Protein AF-A0A421C7S2-F1 (afdb_monomer)

Secondary structure (DSSP, 8-state):
-HHHHHHHHHHHHHTS-HHHHHHHHHHHHHHHHHHHHHHHHHHHHHHHHHHHHHHHHHHHHSSS---HHHHHHHHHHHHHHHHHHTT-SS-HHHHHHTT-

Mean predicted aligned error: 6.14 Å

Sequence (100 aa):
MVLFVLLFSFASLAVTGYDKFLHYSVSYTAFGLSSFILGDTGGFLFSAFLGVGKEVWDLFSRKGSAEIEDLIADFAGIASAYSFVHSLPFRPIVVFMLVF

pLDDT: mean 83.06, std 11.27, range [59.09, 96.12]

Solvent-accessible surface area (backbone atoms only — not comparable to full-atom values): 5162 Å² total; per-residue (Å²): 101,71,67,56,51,45,52,50,52,49,43,27,38,73,74,69,31,64,67,33,26,47,34,18,47,51,19,19,39,42,20,41,49,36,22,74,79,53,37,65,69,43,4,49,54,52,25,50,47,53,44,54,46,49,39,51,46,18,62,73,67,66,81,50,77,60,50,74,64,44,51,51,24,20,52,49,14,33,54,48,24,56,62,44,52,77,74,46,97,72,58,64,68,61,52,50,68,67,75,109

Foldseek 3Di:
DLVVLLVLLCCQPPPVHDLLSVLLLQLLLQLLVQCVVPNNVRSCVRLLCVQVVVLVCCVVVVPHHNDVSSSVSNVNSNVSNVVVQVVDPDTNPVSNVSND

Radius of gyration: 13.14 Å; Cα contacts (8 Å, |Δi|>4): 136; chains: 1; bounding box: 31×27×32 Å

Nearest PDB structures (foldseek):
  8q54-assembly1_C  TM=5.120E-01  e=4.034E+00  Methanothermobacter marburgensis
  5f5k-assembly1_A  TM=6.515E-01  e=7.195E+00  Escherichia coli

Structure (mmCIF, N/CA/C/O backbone):
data_AF-A0A421C7S2-F1
#
_entry.id   AF-A0A421C7S2-F1
#
loop_
_atom_site.group_PDB
_atom_site.id
_atom_site.type_symbol
_atom_site.label_atom_id
_atom_site.label_alt_id
_atom_site.label_comp_id
_atom_site.label_asym_id
_atom_site.label_entity_id
_atom_site.label_seq_id
_atom_site.pdbx_PDB_ins_code
_atom_site.Cartn_x
_atom_site.Cartn_y
_atom_site.Cartn_z
_atom_site.occupancy
_atom_site.B_iso_or_equiv
_atom_site.auth_seq_id
_atom_site.auth_comp_id
_atom_site.auth_asym_id
_atom_site.auth_atom_id
_atom_site.pdbx_PDB_model_num
ATOM 1 N N . MET A 1 1 ? -14.837 -12.086 3.118 1.00 68.62 1 MET A N 1
ATOM 2 C CA . MET A 1 1 ? -13.833 -11.020 3.332 1.00 68.62 1 MET A CA 1
ATOM 3 C C . MET A 1 1 ? -12.421 -11.585 3.335 1.00 68.62 1 MET A C 1
ATOM 5 O O . MET A 1 1 ? -11.712 -11.326 2.382 1.00 68.62 1 MET A O 1
ATOM 9 N N . VAL A 1 2 ? -12.052 -12.454 4.283 1.00 68.62 2 VAL A N 1
ATOM 10 C CA . VAL A 1 2 ? -10.739 -13.144 4.281 1.00 68.62 2 VAL A CA 1
ATOM 11 C C . VAL A 1 2 ? -10.459 -13.891 2.969 1.00 68.62 2 VAL A C 1
ATOM 13 O O . VAL A 1 2 ? -9.407 -13.708 2.373 1.00 68.62 2 VAL A O 1
ATOM 16 N N . LEU A 1 3 ? -11.434 -14.654 2.457 1.00 72.88 3 LEU A N 1
ATOM 17 C CA . LEU A 1 3 ? -11.307 -15.352 1.169 1.00 72.88 3 LEU A CA 1
ATOM 18 C C . LEU A 1 3 ? -11.007 -14.398 -0.003 1.00 72.88 3 LEU A C 1
ATOM 20 O O . LEU A 1 3 ? -10.262 -14.755 -0.902 1.00 72.88 3 LEU A O 1
ATOM 24 N N . PHE A 1 4 ? -11.566 -13.185 0.021 1.00 73.75 4 PHE A N 1
ATOM 25 C CA . PHE A 1 4 ? -11.340 -12.184 -1.022 1.00 73.75 4 PHE A CA 1
ATOM 26 C C . PHE A 1 4 ? -9.906 -11.646 -0.972 1.00 73.75 4 PHE A C 1
ATOM 28 O O . PHE A 1 4 ? -9.246 -11.604 -2.004 1.00 73.75 4 PHE A O 1
ATOM 35 N N . VAL A 1 5 ? -9.409 -11.326 0.231 1.00 73.81 5 VAL A N 1
ATOM 36 C CA . VAL A 1 5 ? -8.016 -10.900 0.451 1.00 73.81 5 VAL A CA 1
ATOM 37 C C . VAL A 1 5 ? -7.049 -11.975 -0.043 1.00 73.81 5 VAL A C 1
ATOM 39 O O . VAL A 1 5 ? -6.143 -11.666 -0.806 1.00 73.81 5 VAL A O 1
ATOM 42 N N . LEU A 1 6 ? -7.282 -13.240 0.325 1.00 74.31 6 LEU A N 1
ATOM 43 C CA . LEU A 1 6 ? -6.426 -14.358 -0.079 1.00 74.31 6 LEU A CA 1
ATOM 44 C C . LEU A 1 6 ? -6.454 -14.594 -1.595 1.00 74.31 6 LEU A C 1
ATOM 46 O O . LEU A 1 6 ? -5.399 -14.772 -2.194 1.00 74.31 6 LEU A O 1
A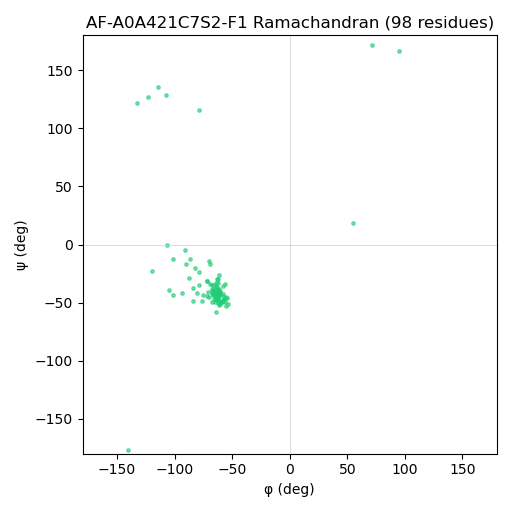TOM 50 N N . LEU A 1 7 ? -7.630 -14.565 -2.231 1.00 76.31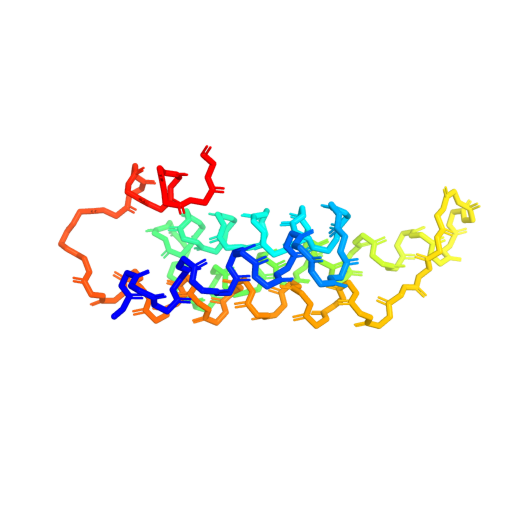 7 LEU A N 1
ATOM 51 C CA . LEU A 1 7 ? -7.747 -14.737 -3.684 1.00 76.31 7 LEU A CA 1
ATOM 52 C C . LEU A 1 7 ? -7.016 -13.634 -4.453 1.00 76.31 7 LEU A C 1
ATOM 54 O O . LEU A 1 7 ? -6.324 -13.940 -5.421 1.00 76.31 7 LEU A O 1
ATOM 58 N N . PHE A 1 8 ? -7.128 -12.379 -4.011 1.00 70.81 8 PHE A N 1
ATOM 59 C CA . PHE A 1 8 ? -6.386 -11.273 -4.614 1.00 70.81 8 PHE A CA 1
ATOM 60 C C . PHE A 1 8 ? -4.879 -11.406 -4.385 1.00 70.81 8 PHE A C 1
ATOM 62 O O . PHE A 1 8 ? -4.125 -11.262 -5.338 1.00 70.81 8 PHE A O 1
ATOM 69 N N . SER A 1 9 ? -4.435 -11.775 -3.179 1.00 68.81 9 SER A N 1
ATOM 70 C CA . SER A 1 9 ? -3.017 -12.051 -2.903 1.00 68.81 9 SER A CA 1
ATOM 71 C C . SER A 1 9 ? -2.453 -13.139 -3.824 1.00 68.81 9 SER A C 1
ATOM 73 O O . SER A 1 9 ? -1.396 -12.956 -4.428 1.00 68.81 9 SER A O 1
ATOM 75 N N . PHE A 1 10 ? -3.172 -14.256 -3.987 1.00 70.75 10 PHE A N 1
ATOM 76 C CA . PHE A 1 10 ? -2.767 -15.336 -4.890 1.00 70.75 10 PHE A CA 1
ATOM 77 C C . PHE A 1 10 ? -2.778 -14.907 -6.356 1.00 70.75 10 PHE A C 1
ATOM 79 O O . PHE A 1 10 ? -1.857 -15.264 -7.084 1.00 70.75 10 PHE A O 1
ATOM 86 N N . ALA A 1 11 ? -3.780 -14.143 -6.795 1.00 68.38 11 ALA A N 1
ATOM 87 C CA . ALA A 1 11 ? -3.832 -13.625 -8.158 1.00 68.38 11 ALA A CA 1
ATOM 88 C C . ALA A 1 11 ? -2.647 -12.691 -8.442 1.00 68.38 11 ALA A C 1
ATOM 90 O O . ALA A 1 11 ? -1.949 -12.887 -9.437 1.00 68.38 11 ALA A O 1
ATOM 91 N N . SER A 1 12 ? -2.359 -11.751 -7.538 1.00 65.31 12 SER A N 1
ATOM 92 C CA . SER A 1 12 ? -1.230 -10.830 -7.680 1.00 65.31 12 SER A CA 1
ATOM 93 C C . SER A 1 12 ? 0.110 -11.572 -7.727 1.00 65.31 12 SER A C 1
ATOM 95 O O . SER A 1 12 ? 0.984 -11.219 -8.512 1.00 65.31 12 SER A O 1
ATOM 97 N N . LEU A 1 13 ? 0.277 -12.639 -6.937 1.00 70.62 13 LEU A N 1
ATOM 98 C CA . LEU A 1 13 ? 1.517 -13.421 -6.919 1.00 70.62 13 LEU A CA 1
ATOM 99 C C . LEU A 1 13 ? 1.660 -14.344 -8.137 1.00 70.62 13 LEU A C 1
ATOM 101 O O . LEU A 1 13 ? 2.717 -14.386 -8.762 1.00 70.62 13 LEU A O 1
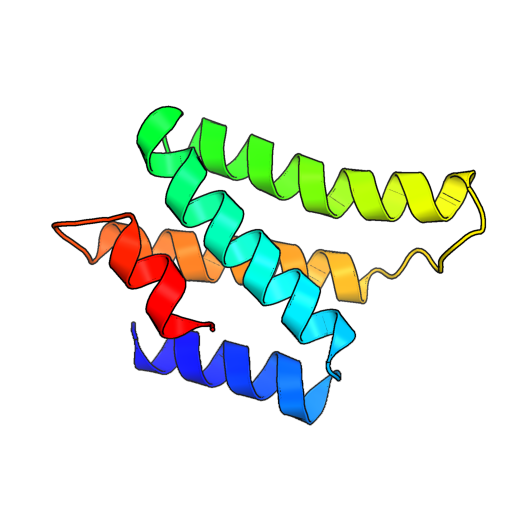ATOM 105 N N . ALA A 1 14 ? 0.615 -15.107 -8.458 1.00 66.19 14 ALA A N 1
ATOM 106 C CA . ALA A 1 14 ? 0.685 -16.195 -9.430 1.00 66.19 14 ALA A CA 1
ATOM 107 C C . ALA A 1 14 ? 0.436 -15.752 -10.878 1.00 66.19 14 ALA A C 1
ATOM 109 O O . ALA A 1 14 ? 0.938 -16.400 -11.793 1.00 66.19 14 ALA A O 1
ATOM 110 N N . VAL A 1 15 ? -0.348 -14.691 -11.100 1.00 62.16 15 VAL A N 1
ATOM 111 C CA . VAL A 1 15 ? -0.785 -14.279 -12.448 1.00 62.16 15 VAL A CA 1
ATOM 112 C C . VAL A 1 15 ? 0.038 -13.108 -12.968 1.00 62.16 15 VAL A C 1
ATOM 114 O O . VAL A 1 15 ? 0.455 -13.121 -14.122 1.00 62.16 15 VAL A O 1
ATOM 117 N N . THR A 1 16 ? 0.290 -12.111 -12.121 1.00 65.38 16 THR A N 1
ATOM 118 C CA . THR A 1 16 ? 0.986 -10.871 -12.507 1.00 65.38 16 THR A CA 1
ATOM 119 C C . THR A 1 16 ? 2.454 -10.834 -12.083 1.00 65.38 16 THR A C 1
ATOM 121 O O . THR A 1 16 ? 3.214 -9.996 -12.558 1.00 65.38 16 THR A O 1
ATOM 124 N N . GLY A 1 17 ? 2.874 -11.766 -11.225 1.00 78.38 17 GLY A N 1
ATOM 125 C CA . GLY A 1 17 ? 4.250 -11.894 -10.756 1.00 78.38 17 GLY A CA 1
ATOM 126 C C . GLY A 1 17 ? 4.530 -11.190 -9.425 1.00 78.38 17 GLY A C 1
ATOM 127 O O . GLY A 1 17 ? 3.750 -10.384 -8.923 1.00 78.38 17 GLY A O 1
ATOM 128 N N . TYR A 1 18 ? 5.686 -11.520 -8.843 1.00 82.75 18 TYR A N 1
ATOM 129 C CA . TYR A 1 18 ? 6.080 -11.126 -7.484 1.00 82.75 18 TYR A CA 1
ATOM 130 C C . TYR A 1 18 ? 6.072 -9.610 -7.237 1.00 82.75 18 TYR A C 1
ATOM 132 O O . TYR A 1 18 ? 5.724 -9.164 -6.150 1.00 82.75 18 TYR A O 1
ATOM 140 N N . ASP A 1 19 ? 6.414 -8.826 -8.253 1.00 85.62 19 ASP A N 1
ATOM 141 C CA . ASP A 1 19 ? 6.450 -7.367 -8.182 1.00 85.62 19 ASP A CA 1
ATOM 142 C C . ASP A 1 19 ? 5.060 -6.766 -7.893 1.00 85.62 19 ASP A C 1
ATOM 144 O O . ASP A 1 19 ? 4.872 -6.014 -6.940 1.00 85.62 19 ASP A O 1
ATOM 148 N N . LYS A 1 20 ? 4.031 -7.228 -8.611 1.00 88.38 20 LYS A N 1
ATOM 149 C CA . LYS A 1 20 ? 2.648 -6.738 -8.468 1.00 88.38 20 LYS A CA 1
ATOM 150 C C . LYS A 1 20 ? 2.025 -7.216 -7.158 1.00 88.38 20 LYS A C 1
ATOM 152 O O . LYS A 1 20 ? 1.245 -6.506 -6.523 1.00 88.38 20 LYS A O 1
ATOM 157 N N . PHE A 1 21 ? 2.421 -8.398 -6.690 1.00 87.06 21 PHE A N 1
ATOM 158 C CA . PHE A 1 21 ? 2.126 -8.839 -5.330 1.00 87.06 21 PHE A CA 1
ATOM 159 C C . PHE A 1 21 ? 2.754 -7.933 -4.263 1.00 87.06 21 PHE A C 1
ATOM 161 O O . PHE A 1 21 ? 2.108 -7.646 -3.251 1.00 87.06 21 PHE A O 1
ATOM 168 N N . LEU A 1 22 ? 3.976 -7.447 -4.482 1.00 88.31 22 LEU A N 1
ATOM 169 C CA . LEU A 1 22 ? 4.634 -6.518 -3.568 1.00 88.31 22 LEU A CA 1
ATOM 170 C C . LEU A 1 22 ? 3.868 -5.189 -3.485 1.00 88.31 22 LEU A C 1
ATOM 172 O O . LEU A 1 22 ? 3.555 -4.744 -2.385 1.00 88.31 22 LEU A O 1
ATOM 176 N N . HIS A 1 23 ? 3.485 -4.617 -4.628 1.00 92.06 23 HIS A N 1
ATOM 177 C CA . HIS A 1 23 ? 2.644 -3.415 -4.700 1.00 92.06 23 HIS A CA 1
ATOM 178 C C . HIS A 1 23 ? 1.327 -3.592 -3.933 1.00 92.06 23 HIS A C 1
ATOM 180 O O . HIS A 1 23 ? 1.027 -2.853 -2.990 1.00 92.06 23 HIS A O 1
ATOM 186 N N . TYR A 1 24 ? 0.594 -4.668 -4.229 1.00 90.94 24 TYR A N 1
ATOM 187 C CA . TYR 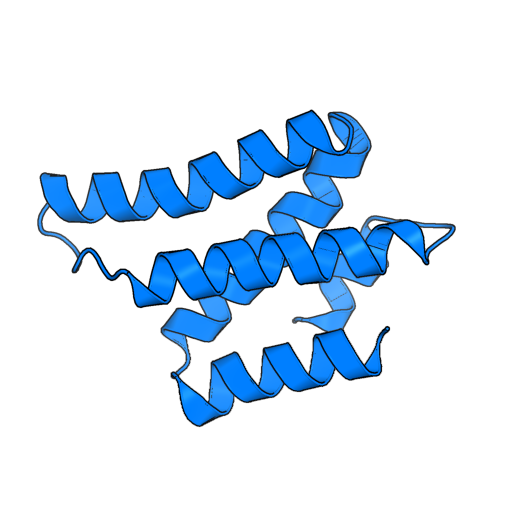A 1 24 ? -0.641 -5.003 -3.521 1.00 90.94 24 TYR A CA 1
ATOM 188 C C . TYR A 1 24 ? -0.436 -5.132 -2.002 1.00 90.94 24 TYR A C 1
ATOM 190 O O . TYR A 1 24 ? -1.183 -4.540 -1.221 1.00 90.94 24 TYR A O 1
ATOM 198 N N . SER A 1 25 ? 0.570 -5.894 -1.566 1.00 88.94 25 SER A N 1
ATOM 199 C CA . SER A 1 25 ? 0.795 -6.213 -0.149 1.00 88.94 25 SER A CA 1
ATOM 200 C C . SER A 1 25 ? 1.276 -5.019 0.674 1.00 88.94 25 SER A C 1
ATOM 202 O O . SER A 1 25 ? 0.790 -4.801 1.793 1.00 88.94 25 SER A O 1
ATOM 204 N N . VAL A 1 26 ? 2.174 -4.206 0.113 1.00 90.88 26 VAL A N 1
ATOM 205 C CA . VAL A 1 26 ? 2.643 -2.958 0.725 1.00 90.88 26 VAL A CA 1
ATOM 206 C C . VAL A 1 26 ? 1.488 -1.975 0.846 1.00 90.88 26 VAL A C 1
ATOM 208 O O . VAL A 1 26 ? 1.257 -1.455 1.936 1.00 90.88 26 VAL A O 1
ATOM 211 N N . SER A 1 27 ? 0.713 -1.773 -0.218 1.00 93.7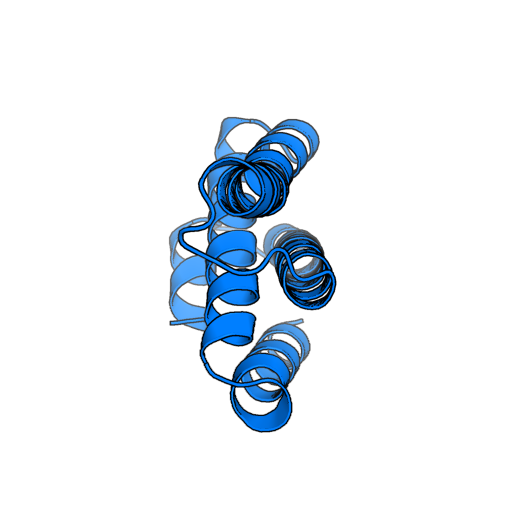5 27 SER A N 1
ATOM 212 C CA . SER A 1 27 ? -0.414 -0.837 -0.221 1.00 93.75 27 SER A CA 1
ATOM 213 C C . SER A 1 27 ? -1.552 -1.276 0.707 1.00 93.75 27 SER A C 1
ATOM 215 O O . SER A 1 27 ? -2.091 -0.451 1.452 1.00 93.75 27 SER A O 1
ATOM 217 N N . TYR A 1 28 ? -1.851 -2.579 0.757 1.00 91.31 28 TYR A N 1
ATOM 218 C CA . TYR A 1 28 ? -2.794 -3.176 1.711 1.00 91.31 28 TYR A CA 1
ATOM 219 C C . TYR A 1 28 ? -2.386 -2.894 3.162 1.00 91.31 28 TYR A C 1
ATOM 221 O O . TYR A 1 28 ? -3.179 -2.421 3.982 1.00 91.31 28 TYR A O 1
ATOM 229 N N . THR A 1 29 ? -1.117 -3.137 3.477 1.00 90.12 29 THR A N 1
ATOM 230 C CA . THR A 1 29 ? -0.585 -2.986 4.834 1.00 90.12 29 THR A CA 1
ATOM 231 C C . THR A 1 29 ? -0.467 -1.522 5.231 1.00 90.12 29 THR A C 1
ATOM 233 O O . THR A 1 29 ? -0.891 -1.137 6.322 1.00 90.12 29 THR A O 1
ATOM 236 N N . ALA A 1 30 ? 0.041 -0.684 4.326 1.00 92.19 30 ALA A N 1
ATOM 237 C CA . ALA A 1 30 ? 0.125 0.754 4.516 1.00 92.19 30 ALA A CA 1
ATOM 238 C C . ALA A 1 30 ? -1.254 1.333 4.831 1.00 92.19 30 ALA A C 1
ATOM 240 O O . ALA A 1 30 ? -1.373 2.088 5.795 1.00 92.19 30 ALA A O 1
ATOM 241 N N . PHE A 1 31 ? -2.300 0.932 4.097 1.00 92.75 31 PHE A N 1
ATOM 242 C CA . PHE A 1 31 ? -3.649 1.447 4.330 1.00 92.75 31 PHE A CA 1
ATOM 243 C C . PHE A 1 31 ? -4.182 0.966 5.677 1.00 92.75 31 PHE A C 1
ATOM 245 O O . PHE A 1 31 ? -4.655 1.766 6.485 1.00 92.75 31 PHE A O 1
ATOM 252 N N . GLY A 1 32 ? -4.083 -0.337 5.953 1.00 88.44 32 GLY A N 1
ATOM 253 C CA . GLY A 1 32 ? -4.633 -0.911 7.179 1.00 88.44 32 GLY A CA 1
ATOM 254 C C . GLY A 1 32 ? -3.992 -0.372 8.461 1.00 88.44 32 GLY A C 1
ATOM 255 O O . GLY A 1 32 ? -4.673 -0.255 9.477 1.00 88.44 32 GLY A O 1
ATOM 256 N N . LEU A 1 33 ? -2.718 0.024 8.416 1.00 88.19 33 LEU A N 1
ATOM 257 C CA . LEU A 1 33 ? -2.036 0.656 9.550 1.00 88.19 33 LEU A CA 1
ATOM 258 C C . LEU A 1 33 ? -2.298 2.158 9.633 1.00 88.19 33 LEU A C 1
ATOM 260 O O . LEU A 1 33 ? -2.619 2.673 10.702 1.00 88.19 33 LEU A O 1
ATOM 264 N N . SER A 1 34 ? -2.153 2.876 8.520 1.00 91.12 34 SER A N 1
ATOM 265 C CA . SER A 1 34 ? -2.276 4.336 8.517 1.00 91.12 34 SER A CA 1
ATOM 266 C C . SER A 1 34 ? -3.713 4.795 8.759 1.00 91.12 34 SER A C 1
ATOM 268 O O . SER A 1 34 ? -3.911 5.777 9.472 1.00 91.12 34 SER A O 1
ATOM 270 N N . SER A 1 35 ? -4.720 4.054 8.278 1.00 90.88 35 SER A N 1
ATOM 271 C CA . SER A 1 35 ? -6.139 4.337 8.550 1.00 90.88 35 SER A CA 1
ATOM 272 C C . SER A 1 35 ? -6.495 4.266 10.037 1.00 90.88 35 SER A C 1
ATOM 274 O O . SER A 1 35 ? -7.396 4.969 10.491 1.00 90.88 35 SER A O 1
ATOM 276 N N . PHE A 1 36 ? -5.755 3.487 10.833 1.00 85.25 36 PHE A N 1
ATOM 277 C CA . PHE A 1 36 ? -5.941 3.438 12.284 1.00 85.25 36 PHE A CA 1
ATOM 278 C C . PHE A 1 36 ? -5.540 4.746 12.978 1.00 85.25 36 PHE A C 1
ATOM 280 O O . PHE A 1 36 ? -6.157 5.132 13.967 1.00 85.25 36 PHE A O 1
ATOM 287 N N . ILE A 1 37 ? -4.509 5.423 12.467 1.00 88.31 37 ILE A N 1
ATOM 288 C CA . ILE A 1 37 ? -3.948 6.640 13.069 1.00 88.31 37 ILE A CA 1
ATOM 289 C C . ILE A 1 37 ? -4.586 7.892 12.457 1.00 88.31 37 ILE A C 1
ATOM 291 O O . ILE A 1 37 ? -4.892 8.845 13.167 1.00 88.31 37 ILE A O 1
ATOM 295 N N . LEU A 1 38 ? -4.780 7.891 11.138 1.00 91.94 38 LEU A N 1
ATOM 296 C CA . LEU A 1 38 ? -5.160 9.063 10.346 1.00 91.94 38 LEU A CA 1
ATOM 297 C C . LEU A 1 38 ? -6.629 9.033 9.882 1.00 91.94 38 LEU A C 1
ATOM 299 O O . LEU A 1 38 ? -7.073 9.955 9.198 1.00 91.94 38 LEU A O 1
ATOM 303 N N . GLY A 1 39 ? -7.378 7.980 10.226 1.00 90.31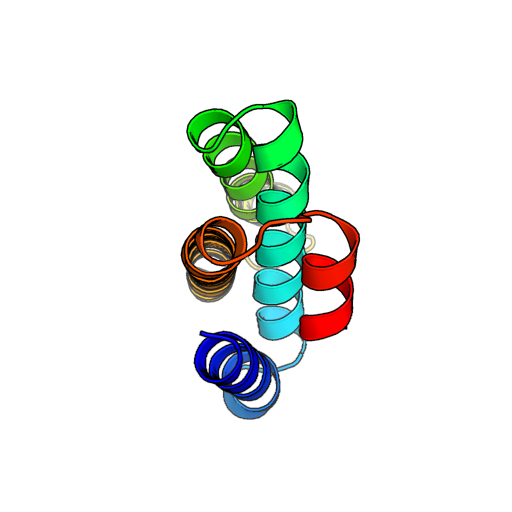 39 GLY A N 1
ATOM 304 C CA . GLY A 1 39 ? -8.706 7.704 9.672 1.00 90.31 39 GLY A CA 1
ATOM 305 C C . GLY A 1 39 ? -8.648 7.237 8.214 1.00 90.31 39 GLY A C 1
ATOM 306 O O . GLY A 1 39 ? -7.599 7.288 7.574 1.00 90.31 39 GLY A O 1
ATOM 307 N N . ASP A 1 40 ? -9.780 6.798 7.662 1.00 91.56 40 ASP A N 1
ATOM 308 C CA . ASP A 1 40 ? -9.832 6.204 6.315 1.00 91.56 40 ASP A CA 1
ATOM 309 C C . ASP A 1 40 ? -9.304 7.141 5.228 1.00 91.56 40 ASP A C 1
ATOM 311 O O . ASP A 1 40 ? -8.506 6.731 4.389 1.00 91.56 40 ASP A O 1
ATOM 315 N N . THR A 1 41 ? -9.696 8.417 5.272 1.00 93.94 41 THR A N 1
ATOM 316 C CA . THR A 1 41 ? -9.226 9.426 4.316 1.00 93.94 41 THR A CA 1
ATOM 317 C C . THR A 1 41 ? -7.716 9.615 4.409 1.00 93.94 41 THR A C 1
ATOM 319 O O . THR A 1 41 ? -7.034 9.659 3.388 1.00 93.94 41 THR A O 1
ATOM 322 N N . GLY A 1 42 ? -7.175 9.704 5.627 1.00 93.44 42 GLY A N 1
ATOM 323 C CA . GLY A 1 42 ? -5.740 9.861 5.833 1.00 93.44 42 GLY A CA 1
ATOM 324 C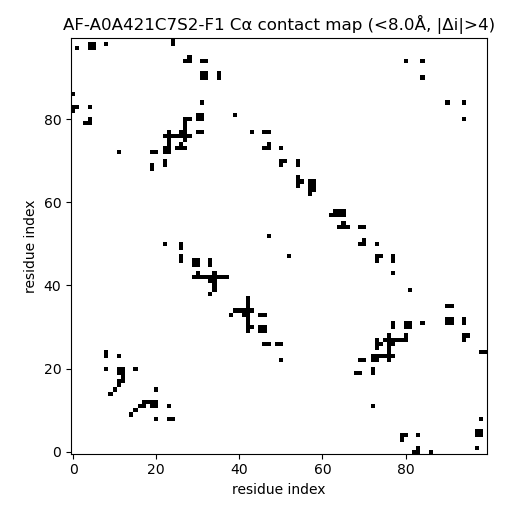 C . GLY A 1 42 ? -4.958 8.617 5.421 1.00 93.44 42 GLY A C 1
ATOM 325 O O . GLY A 1 42 ? -3.908 8.740 4.796 1.00 93.44 42 GLY A O 1
ATOM 326 N N . GLY A 1 43 ? -5.498 7.427 5.694 1.00 93.62 43 GLY A N 1
ATOM 327 C CA . GLY A 1 43 ? -4.894 6.171 5.268 1.00 93.62 43 GLY A CA 1
ATOM 328 C C . GLY A 1 43 ? -4.912 5.986 3.754 1.00 93.62 43 GLY A C 1
ATOM 329 O O . GLY A 1 43 ? -3.911 5.580 3.171 1.00 93.62 43 GLY A O 1
ATOM 330 N N . PHE A 1 44 ? -6.008 6.372 3.094 1.00 95.00 44 PHE A N 1
ATOM 331 C CA . PHE A 1 44 ? -6.099 6.377 1.635 1.00 95.00 44 PHE A CA 1
ATOM 332 C C . PHE A 1 44 ? -5.050 7.306 1.028 1.00 95.00 44 PHE A C 1
ATOM 334 O O . PHE A 1 44 ? -4.287 6.880 0.166 1.00 95.00 44 PHE A O 1
ATOM 341 N N . LEU A 1 45 ? -4.981 8.557 1.497 1.00 96.12 45 LEU A N 1
ATOM 342 C CA . LEU A 1 45 ? -4.024 9.537 0.984 1.00 96.12 45 LEU A CA 1
ATOM 343 C C . LEU A 1 45 ? -2.579 9.089 1.211 1.00 96.12 45 LEU A C 1
ATOM 345 O O . LEU A 1 45 ? -1.763 9.218 0.304 1.00 96.12 45 LEU A O 1
ATOM 349 N N . PHE A 1 46 ? -2.271 8.538 2.386 1.00 95.50 46 PHE A N 1
ATOM 350 C CA . PHE A 1 46 ? -0.940 8.026 2.701 1.00 95.50 46 PHE A CA 1
ATOM 351 C C . PHE A 1 46 ? -0.536 6.882 1.763 1.00 95.50 46 PHE A C 1
ATOM 353 O O . PHE A 1 46 ? 0.514 6.949 1.129 1.00 95.50 46 PHE A O 1
ATOM 360 N N . SER A 1 47 ? -1.378 5.859 1.625 1.00 95.25 47 SER A N 1
ATOM 361 C CA . SER A 1 47 ? -1.081 4.705 0.771 1.00 95.25 47 SER A CA 1
ATOM 362 C C . SER A 1 47 ? -1.053 5.051 -0.712 1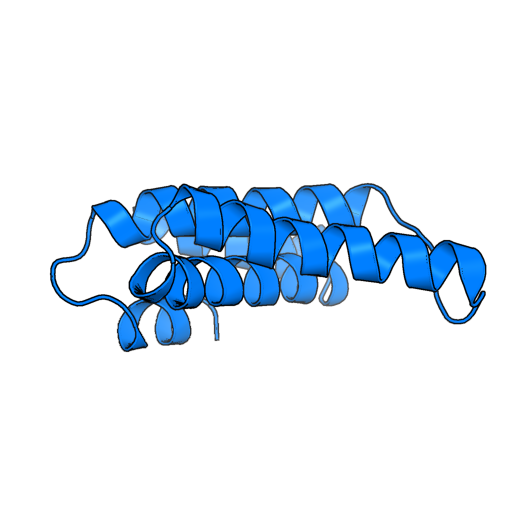.00 95.25 47 SER A C 1
ATOM 364 O O . SER A 1 47 ? -0.146 4.620 -1.418 1.00 95.25 47 SER A O 1
ATOM 366 N N . ALA A 1 48 ? -1.994 5.870 -1.186 1.00 94.19 48 ALA A N 1
ATOM 367 C CA . ALA A 1 48 ? -2.003 6.330 -2.571 1.00 94.19 48 ALA A CA 1
ATOM 368 C C . ALA A 1 48 ? -0.762 7.178 -2.885 1.00 94.19 48 ALA A C 1
ATOM 370 O O . ALA A 1 48 ? -0.201 7.060 -3.971 1.00 94.19 48 ALA A O 1
ATOM 371 N N . PHE A 1 49 ? -0.299 7.995 -1.933 1.00 95.50 49 PHE A N 1
ATOM 372 C CA . PHE A 1 49 ? 0.939 8.754 -2.084 1.00 95.50 49 PHE A CA 1
ATOM 373 C C . PHE A 1 49 ? 2.169 7.847 -2.189 1.00 95.50 49 PHE A C 1
ATOM 375 O O . PHE A 1 49 ? 3.063 8.158 -2.968 1.00 95.50 49 PHE A O 1
ATOM 382 N N . LEU A 1 50 ? 2.222 6.727 -1.461 1.00 93.81 50 LEU A N 1
ATOM 383 C CA . LEU A 1 50 ? 3.318 5.761 -1.595 1.00 93.81 50 LEU A CA 1
ATOM 384 C C . LEU A 1 50 ? 3.344 5.108 -2.982 1.00 93.81 50 LEU A C 1
ATOM 386 O O . LEU A 1 50 ? 4.394 5.124 -3.622 1.00 93.81 50 LEU A O 1
ATOM 390 N N . GLY A 1 51 ? 2.203 4.598 -3.457 1.00 92.25 51 GLY A N 1
ATOM 391 C CA . GLY A 1 51 ? 2.105 3.956 -4.774 1.00 92.25 51 GLY A CA 1
ATOM 392 C C . GLY A 1 51 ? 2.392 4.930 -5.917 1.00 92.25 51 GLY A C 1
ATOM 393 O O . GLY A 1 51 ? 3.369 4.785 -6.650 1.00 92.25 51 GLY A O 1
ATOM 394 N N . VAL A 1 52 ? 1.620 6.021 -6.002 1.00 93.38 52 VAL A N 1
ATOM 395 C CA . VAL A 1 52 ? 1.816 7.061 -7.030 1.00 93.38 52 VAL A CA 1
ATOM 396 C C . VAL A 1 52 ? 3.202 7.695 -6.922 1.00 93.38 52 VAL A C 1
ATOM 398 O O . VAL A 1 52 ? 3.839 7.965 -7.936 1.00 93.38 52 VAL A O 1
ATOM 401 N N . GLY A 1 53 ? 3.690 7.934 -5.704 1.00 92.56 53 GLY A N 1
ATOM 402 C CA . GLY A 1 53 ? 5.008 8.511 -5.465 1.00 92.56 53 GLY A CA 1
ATOM 403 C C . GLY A 1 53 ? 6.144 7.629 -5.977 1.00 92.56 53 GLY A C 1
ATOM 404 O O . GLY A 1 53 ? 7.075 8.162 -6.581 1.00 92.56 53 GLY A O 1
ATOM 405 N N . LYS A 1 54 ? 6.058 6.303 -5.793 1.00 90.62 54 LYS A N 1
ATOM 406 C CA . LYS A 1 54 ? 7.022 5.340 -6.353 1.00 90.62 54 LYS A CA 1
ATOM 407 C C . LYS A 1 54 ? 7.017 5.402 -7.879 1.00 90.62 54 LYS A C 1
ATOM 409 O O . LYS A 1 54 ? 8.077 5.582 -8.466 1.00 90.62 54 LYS A O 1
ATOM 414 N N . GLU A 1 55 ? 5.850 5.358 -8.517 1.00 92.00 55 GLU A N 1
ATOM 415 C CA . GLU A 1 55 ? 5.751 5.407 -9.987 1.00 92.00 55 GLU A CA 1
ATOM 416 C C . GLU A 1 55 ? 6.273 6.723 -10.574 1.00 92.00 55 GLU A C 1
ATOM 418 O O . GLU A 1 55 ? 7.007 6.748 -11.564 1.00 92.00 55 GLU A O 1
ATOM 423 N N . VAL A 1 56 ? 5.946 7.845 -9.927 1.00 92.31 56 VAL A N 1
ATOM 424 C CA . VAL A 1 56 ? 6.490 9.159 -10.284 1.00 92.31 56 VAL A CA 1
ATOM 425 C C . VAL A 1 56 ? 8.011 9.163 -10.127 1.00 92.31 56 VAL A C 1
ATOM 427 O O . VAL A 1 56 ? 8.724 9.652 -11.005 1.00 92.31 56 VAL A O 1
ATOM 430 N N . TRP A 1 57 ? 8.533 8.605 -9.035 1.00 91.94 57 TRP A N 1
ATOM 431 C CA . TRP A 1 57 ? 9.971 8.494 -8.819 1.00 91.94 57 TRP A CA 1
ATOM 432 C C . TRP A 1 57 ? 10.657 7.642 -9.891 1.00 91.94 57 TRP A C 1
ATOM 434 O O . TRP A 1 57 ? 11.720 8.031 -10.379 1.00 91.94 57 TRP A O 1
ATOM 444 N N . ASP A 1 58 ? 10.066 6.525 -10.302 1.00 90.06 58 ASP A N 1
ATOM 445 C CA . ASP A 1 58 ? 10.610 5.665 -11.356 1.00 90.06 58 ASP A CA 1
ATOM 446 C C . ASP A 1 58 ? 10.644 6.391 -12.705 1.00 90.06 58 ASP A C 1
ATOM 448 O O . ASP A 1 58 ? 11.680 6.385 -13.382 1.00 90.06 58 ASP A O 1
ATOM 452 N N . LEU A 1 59 ? 9.581 7.136 -13.028 1.00 89.75 59 LEU A N 1
ATOM 453 C CA . LEU A 1 59 ? 9.500 7.967 -14.231 1.00 89.75 59 LEU A CA 1
ATOM 454 C C . LEU A 1 59 ? 10.629 9.010 -14.304 1.00 89.75 59 LEU A C 1
ATOM 456 O O . LEU A 1 59 ? 11.219 9.219 -15.367 1.00 89.75 59 LEU A O 1
ATOM 460 N N . PHE A 1 60 ? 10.951 9.667 -13.185 1.00 92.88 60 PHE A N 1
ATOM 461 C CA . PHE A 1 60 ? 11.984 10.710 -13.144 1.00 92.88 60 PHE A CA 1
ATOM 462 C C . PHE A 1 60 ? 13.403 10.161 -12.970 1.00 92.88 60 PHE A C 1
ATOM 464 O O . PHE A 1 60 ? 14.348 10.694 -13.555 1.00 92.88 60 PHE A O 1
ATOM 471 N N . SER A 1 61 ? 13.577 9.114 -12.166 1.00 90.56 61 SER A N 1
ATOM 472 C CA . SER A 1 61 ? 14.895 8.576 -11.817 1.00 90.56 61 SER A CA 1
ATOM 473 C C . SER A 1 61 ? 15.465 7.637 -12.879 1.00 90.56 61 SER A C 1
ATOM 475 O O . SER A 1 61 ? 16.680 7.422 -12.892 1.00 90.56 61 SER A O 1
ATOM 477 N N . ARG A 1 62 ? 14.615 7.078 -13.759 1.00 83.12 62 ARG A N 1
ATOM 478 C CA . ARG A 1 62 ? 14.960 6.034 -14.747 1.00 83.12 62 ARG A CA 1
ATOM 479 C C . ARG A 1 62 ? 15.600 4.783 -14.127 1.00 83.12 62 ARG A C 1
ATOM 481 O O . ARG A 1 62 ? 16.275 4.030 -14.826 1.00 83.12 62 ARG A O 1
ATOM 488 N N . LYS A 1 63 ? 15.440 4.580 -12.814 1.00 80.38 63 LYS A N 1
ATOM 489 C CA . LYS A 1 63 ? 15.924 3.389 -12.094 1.00 80.38 63 LYS A CA 1
ATOM 490 C C . LYS A 1 63 ? 14.921 2.232 -12.124 1.00 80.38 63 LYS A C 1
ATOM 492 O O . LYS A 1 63 ? 15.308 1.115 -11.798 1.00 80.38 63 LYS A O 1
ATOM 497 N N . GLY A 1 64 ? 13.686 2.509 -12.535 1.00 79.56 64 GLY A N 1
ATOM 498 C CA . GLY A 1 64 ? 12.603 1.554 -12.739 1.00 79.56 64 GLY A CA 1
ATOM 499 C C . GLY A 1 64 ? 11.788 1.902 -13.987 1.00 79.56 64 GLY A C 1
ATOM 500 O O . GLY A 1 64 ? 12.125 2.835 -14.723 1.00 79.56 64 GLY A O 1
ATOM 501 N N . SER A 1 65 ? 10.729 1.133 -14.219 1.00 83.38 65 SER A N 1
ATOM 502 C CA . SER A 1 65 ? 9.720 1.366 -15.253 1.00 83.38 65 SER A CA 1
ATOM 503 C C . SER A 1 65 ? 8.453 1.837 -14.553 1.00 83.38 65 SER A C 1
ATOM 505 O O . SER A 1 65 ? 8.030 1.199 -13.596 1.00 83.38 65 SER A O 1
ATOM 507 N N . ALA A 1 66 ? 7.889 2.961 -14.999 1.00 86.31 66 ALA A N 1
ATOM 508 C CA . ALA A 1 66 ? 6.605 3.408 -14.484 1.00 86.31 66 ALA A CA 1
ATOM 509 C C . ALA A 1 66 ? 5.495 2.588 -15.153 1.00 86.31 66 ALA A C 1
ATOM 511 O O . ALA A 1 66 ? 5.312 2.675 -16.374 1.00 86.31 66 ALA A O 1
ATOM 512 N N . GLU A 1 67 ? 4.768 1.795 -14.375 1.00 89.12 67 GLU A N 1
ATOM 513 C CA . GLU A 1 67 ? 3.821 0.802 -14.873 1.00 89.12 67 GLU A CA 1
ATOM 514 C C . GLU A 1 67 ? 2.423 1.044 -14.305 1.00 89.12 67 GLU A C 1
ATOM 516 O O . GLU A 1 67 ? 2.185 1.116 -13.105 1.00 89.12 67 GLU A O 1
ATOM 521 N N . ILE A 1 68 ? 1.437 1.144 -15.197 1.00 89.12 68 ILE A N 1
ATOM 522 C CA . ILE A 1 68 ? 0.033 1.332 -14.795 1.00 89.12 68 ILE A CA 1
ATOM 523 C C . ILE A 1 68 ? -0.467 0.133 -13.973 1.00 89.12 68 ILE A C 1
ATOM 525 O O . ILE A 1 68 ? -1.331 0.281 -13.111 1.00 89.12 68 ILE A O 1
ATOM 529 N N . GLU A 1 69 ? 0.080 -1.050 -14.229 1.00 90.56 69 GLU A N 1
ATOM 530 C CA . GLU A 1 69 ? -0.245 -2.286 -13.518 1.00 90.56 69 GLU A CA 1
ATOM 531 C C . GLU A 1 69 ? 0.137 -2.213 -12.034 1.00 90.56 69 GLU A C 1
ATOM 533 O O . GLU A 1 69 ? -0.611 -2.723 -11.198 1.00 90.56 69 GLU A O 1
ATOM 538 N N . ASP A 1 70 ? 1.217 -1.500 -11.699 1.00 90.56 70 ASP A N 1
ATOM 539 C CA . ASP A 1 70 ? 1.644 -1.256 -10.317 1.00 90.56 70 ASP A CA 1
ATOM 540 C C . ASP A 1 70 ? 0.637 -0.375 -9.581 1.00 90.56 70 ASP A C 1
ATOM 542 O O . ASP A 1 70 ? 0.190 -0.719 -8.487 1.00 90.56 70 ASP A O 1
ATOM 546 N N . LEU A 1 71 ? 0.152 0.687 -10.236 1.00 92.62 71 LEU A N 1
ATOM 547 C CA . LEU A 1 71 ? -0.922 1.522 -9.686 1.00 92.62 71 LEU A CA 1
ATOM 548 C C . LEU A 1 71 ? -2.205 0.723 -9.457 1.00 92.62 71 LEU A C 1
ATOM 550 O O . LEU A 1 71 ? -2.877 0.901 -8.440 1.00 92.62 71 LEU A O 1
ATOM 554 N N . ILE A 1 72 ? -2.572 -0.156 -10.393 1.00 92.50 72 ILE A N 1
ATOM 555 C CA . ILE A 1 72 ? -3.756 -1.012 -10.241 1.00 92.50 72 ILE A CA 1
ATOM 556 C C . ILE A 1 72 ? -3.576 -1.947 -9.041 1.00 92.50 72 ILE A C 1
ATOM 558 O O . ILE A 1 72 ? -4.506 -2.083 -8.240 1.00 92.50 72 ILE A O 1
ATOM 562 N N . ALA A 1 73 ? -2.400 -2.559 -8.889 1.00 90.75 73 ALA A N 1
ATOM 563 C CA . ALA A 1 73 ? -2.085 -3.415 -7.751 1.00 90.75 73 ALA A CA 1
ATOM 564 C C . ALA A 1 73 ? -2.132 -2.641 -6.422 1.00 90.75 73 ALA A C 1
ATOM 566 O O . ALA A 1 73 ? -2.725 -3.127 -5.454 1.00 90.75 73 ALA A O 1
ATOM 567 N N . ASP A 1 74 ? -1.615 -1.412 -6.393 1.00 93.62 74 ASP A N 1
ATOM 568 C CA . ASP A 1 74 ? -1.655 -0.530 -5.225 1.00 93.62 74 ASP A CA 1
ATOM 569 C C . ASP A 1 74 ? -3.092 -0.187 -4.815 1.00 93.62 74 ASP A C 1
ATOM 571 O O . ASP A 1 74 ? -3.489 -0.384 -3.660 1.00 93.62 74 ASP A O 1
ATOM 575 N N . PHE A 1 75 ? -3.922 0.259 -5.763 1.00 94.50 75 PHE A N 1
ATOM 576 C CA . PHE A 1 75 ? -5.326 0.575 -5.488 1.00 94.50 75 PHE A CA 1
ATOM 577 C C . PHE A 1 75 ? -6.142 -0.662 -5.106 1.00 94.50 75 PHE A C 1
ATOM 579 O O . PHE A 1 75 ? -7.013 -0.571 -4.236 1.00 94.50 75 PHE A O 1
ATOM 586 N N . ALA A 1 76 ? -5.851 -1.825 -5.694 1.00 92.12 76 ALA A N 1
ATOM 587 C CA . ALA A 1 76 ? -6.464 -3.087 -5.291 1.00 92.12 76 ALA A CA 1
ATOM 588 C C . ALA A 1 76 ? -6.099 -3.451 -3.842 1.00 92.12 76 ALA A C 1
ATOM 590 O O . ALA A 1 76 ? -6.977 -3.856 -3.075 1.00 92.12 76 ALA A O 1
ATOM 591 N N . GLY A 1 77 ? -4.840 -3.246 -3.441 1.00 91.06 7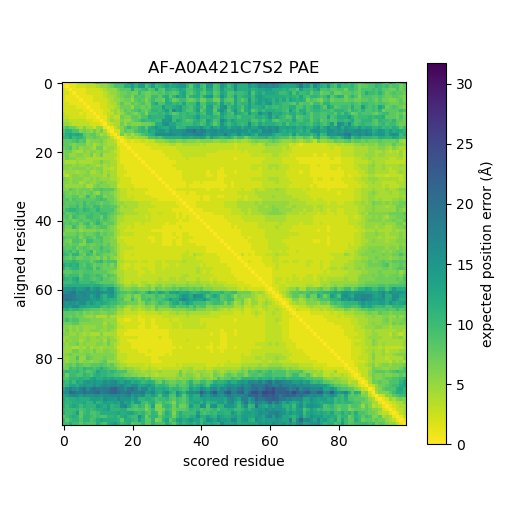7 GLY A N 1
ATOM 592 C CA . GLY A 1 77 ? -4.375 -3.428 -2.065 1.00 91.06 77 GLY A CA 1
ATOM 593 C C . GLY A 1 77 ? -5.123 -2.529 -1.085 1.00 91.06 77 GLY A C 1
ATOM 594 O O . GLY A 1 77 ? -5.681 -3.012 -0.097 1.00 91.06 77 GLY A O 1
ATOM 595 N N . ILE A 1 78 ? -5.225 -1.235 -1.403 1.00 93.75 78 ILE A N 1
ATOM 596 C CA . ILE A 1 78 ? -5.966 -0.244 -0.607 1.00 93.75 78 ILE A CA 1
ATOM 597 C C . ILE A 1 78 ? -7.443 -0.631 -0.469 1.00 93.75 78 ILE A C 1
ATOM 599 O O . ILE A 1 78 ? -7.972 -0.658 0.641 1.00 93.75 78 ILE A O 1
ATOM 603 N N . ALA A 1 79 ? -8.120 -0.960 -1.572 1.00 91.62 79 ALA A N 1
ATOM 604 C CA . ALA A 1 79 ? -9.542 -1.305 -1.563 1.00 91.62 79 ALA A CA 1
ATOM 605 C C . ALA A 1 79 ? -9.825 -2.597 -0.777 1.00 91.62 79 ALA A C 1
ATOM 607 O O . ALA A 1 79 ? -10.809 -2.690 -0.032 1.00 91.62 79 ALA A O 1
ATOM 608 N N . SER A 1 80 ? -8.941 -3.586 -0.917 1.00 89.25 80 SER A N 1
ATOM 609 C CA . SER A 1 80 ? -8.995 -4.845 -0.177 1.00 89.25 80 SER A CA 1
ATOM 610 C C . SER A 1 80 ? -8.805 -4.611 1.325 1.00 89.25 80 SER A C 1
ATOM 612 O O . SER A 1 80 ? -9.614 -5.083 2.130 1.00 89.25 80 SER A O 1
ATOM 614 N N . ALA A 1 81 ? -7.819 -3.793 1.708 1.00 89.00 81 ALA A N 1
ATOM 615 C CA . ALA A 1 81 ? -7.579 -3.421 3.100 1.00 89.00 81 ALA A CA 1
ATOM 616 C C . ALA A 1 81 ? -8.744 -2.624 3.687 1.00 89.00 81 ALA A C 1
ATOM 618 O O . ALA A 1 81 ? -9.210 -2.953 4.775 1.00 89.00 81 ALA A O 1
ATOM 619 N N . TYR A 1 82 ? -9.269 -1.634 2.962 1.00 89.19 82 TYR A N 1
ATOM 620 C CA . TYR A 1 82 ? -10.441 -0.860 3.375 1.00 89.19 82 TYR A CA 1
ATOM 621 C C . TYR A 1 82 ? -11.618 -1.771 3.703 1.00 89.19 82 TYR A C 1
ATOM 623 O O . TYR A 1 82 ? -12.174 -1.711 4.801 1.00 89.19 82 TYR A O 1
ATOM 631 N N . SER A 1 83 ? -11.941 -2.675 2.782 1.00 85.75 83 SER A N 1
ATOM 632 C CA . SER A 1 83 ? -13.055 -3.600 2.952 1.00 85.75 83 SER A CA 1
ATOM 633 C C . SER A 1 83 ? -12.834 -4.515 4.165 1.00 85.75 83 SER A C 1
ATOM 635 O O . SER A 1 83 ? -13.755 -4.763 4.940 1.00 85.75 83 SER A O 1
ATOM 637 N N . PHE A 1 84 ? -11.603 -4.991 4.372 1.00 82.56 84 PHE A N 1
ATOM 638 C CA . PHE A 1 84 ? -11.276 -5.915 5.454 1.00 82.56 84 PHE A CA 1
ATOM 639 C C . PHE A 1 84 ? -11.197 -5.255 6.841 1.00 82.56 84 PHE A C 1
ATOM 641 O O . PHE A 1 84 ? -11.748 -5.791 7.803 1.00 82.56 84 PHE A O 1
ATOM 648 N N . VAL A 1 85 ? -10.572 -4.084 6.966 1.00 78.69 85 VAL A N 1
ATOM 649 C CA . VAL A 1 85 ? -10.381 -3.370 8.245 1.00 78.69 85 VAL A CA 1
ATOM 650 C C . VAL A 1 85 ? -11.716 -2.986 8.887 1.00 78.69 85 VAL A C 1
ATOM 652 O O . VAL A 1 85 ? -11.853 -3.049 10.109 1.00 78.69 85 VAL A O 1
ATOM 655 N N . HIS A 1 86 ? -12.734 -2.689 8.077 1.00 75.50 86 HIS A N 1
ATOM 656 C CA . HIS A 1 86 ? -14.094 -2.411 8.549 1.00 75.50 86 HIS A CA 1
ATOM 657 C C . HIS A 1 86 ? -14.815 -3.642 9.111 1.00 75.50 86 HIS A C 1
ATOM 659 O O . HIS A 1 86 ? -15.794 -3.504 9.842 1.00 75.50 86 HIS A O 1
ATOM 665 N N . SER A 1 87 ? -14.321 -4.845 8.811 1.00 74.38 87 SER A N 1
ATOM 666 C CA . SER A 1 87 ? -14.868 -6.100 9.329 1.00 74.38 87 SER A CA 1
ATOM 667 C C . SER A 1 87 ? -14.222 -6.566 10.642 1.00 74.38 87 SER A C 1
ATOM 669 O O . SER A 1 87 ? -14.678 -7.555 11.215 1.00 74.38 87 SER A O 1
ATOM 671 N N . LEU A 1 88 ? -13.186 -5.872 11.145 1.00 68.75 88 LEU A N 1
ATOM 672 C CA . LEU A 1 88 ? -12.402 -6.310 12.304 1.00 68.75 88 LEU A CA 1
ATOM 673 C C . LEU A 1 88 ? -12.530 -5.404 13.548 1.00 68.75 88 LEU A C 1
ATOM 675 O O . LEU A 1 88 ? -12.364 -4.184 13.452 1.00 68.75 88 LEU A O 1
ATOM 679 N N . PRO A 1 89 ? -12.701 -5.993 14.753 1.00 62.84 89 PRO A N 1
ATOM 680 C CA . PRO A 1 89 ? -12.723 -5.252 16.017 1.00 62.84 89 PRO A CA 1
ATOM 681 C C . PRO A 1 89 ? -11.325 -4.855 16.536 1.00 62.84 89 PRO A C 1
ATOM 683 O O . PRO A 1 89 ? -11.217 -3.880 17.274 1.00 62.84 89 PRO A O 1
ATOM 686 N N . PHE A 1 90 ? -10.250 -5.560 16.147 1.00 62.38 90 PHE A N 1
ATOM 687 C CA . PHE A 1 90 ? -8.855 -5.264 16.526 1.00 62.38 90 PHE A CA 1
ATOM 688 C C . PHE A 1 90 ? -7.953 -5.314 15.283 1.00 62.38 90 PHE A C 1
ATOM 690 O O . PHE A 1 90 ? -7.934 -6.311 14.565 1.00 62.38 90 PHE A O 1
ATOM 697 N N . ARG A 1 91 ? -7.260 -4.208 14.991 1.00 64.44 91 ARG A N 1
ATOM 698 C CA . ARG A 1 91 ? -6.960 -3.796 13.604 1.00 64.44 91 ARG A CA 1
ATOM 699 C C . ARG A 1 91 ? -5.517 -4.002 13.087 1.00 64.44 91 ARG A C 1
ATOM 701 O O . ARG A 1 91 ? -5.399 -4.407 11.939 1.00 64.44 91 ARG A O 1
ATOM 708 N N . PRO A 1 92 ? -4.418 -3.791 13.843 1.00 61.91 92 PRO A N 1
ATOM 709 C CA . PRO A 1 92 ? -3.091 -3.677 13.207 1.00 61.91 92 PRO A CA 1
ATOM 710 C C . PRO A 1 92 ? -2.418 -5.011 12.840 1.00 61.91 92 PRO A C 1
ATOM 712 O O . PRO A 1 92 ? -1.822 -5.139 11.776 1.00 61.91 92 PRO A O 1
ATOM 715 N N . ILE A 1 93 ? -2.499 -6.017 13.717 1.00 62.66 93 ILE A N 1
ATOM 716 C CA . ILE A 1 93 ? -1.705 -7.256 13.587 1.00 62.66 93 ILE A CA 1
ATOM 717 C C . ILE A 1 93 ? -2.310 -8.209 12.540 1.00 62.66 93 ILE A C 1
ATOM 719 O O . ILE A 1 93 ? -1.589 -8.887 11.814 1.00 62.66 93 ILE A O 1
ATOM 723 N N . VAL A 1 94 ? -3.642 -8.240 12.426 1.00 64.25 94 VAL A N 1
ATOM 724 C CA . VAL A 1 94 ? -4.355 -9.152 11.512 1.00 64.25 94 VAL A CA 1
ATOM 725 C C . VAL A 1 94 ? -4.180 -8.743 10.048 1.00 64.25 94 VAL A C 1
ATOM 727 O O . VAL A 1 94 ? -4.132 -9.602 9.174 1.00 64.25 94 VAL A O 1
ATOM 730 N N . VAL A 1 95 ? -4.040 -7.441 9.781 1.00 64.81 95 VAL A N 1
ATOM 731 C CA . VAL A 1 95 ? -3.744 -6.917 8.439 1.00 64.81 95 VAL A CA 1
ATOM 732 C C . VAL A 1 95 ? -2.397 -7.459 7.949 1.00 64.81 95 VAL A C 1
ATOM 734 O O . VAL A 1 95 ? -2.306 -7.923 6.820 1.00 64.81 95 VAL A O 1
ATOM 737 N N . PHE A 1 96 ? -1.381 -7.501 8.813 1.00 65.00 96 PHE A N 1
ATOM 738 C CA . PHE A 1 96 ? -0.065 -8.035 8.455 1.00 65.00 96 PHE A CA 1
ATOM 739 C C . PHE A 1 96 ? -0.081 -9.546 8.159 1.00 65.00 96 PHE A C 1
ATOM 741 O O . PHE A 1 96 ? 0.451 -9.967 7.139 1.00 65.00 96 PHE A O 1
ATOM 748 N N . MET A 1 97 ? -0.720 -10.357 9.011 1.00 65.56 97 MET A N 1
ATOM 749 C CA . MET A 1 97 ? -0.675 -11.831 8.915 1.00 65.56 97 MET A CA 1
ATOM 750 C C . MET A 1 97 ? -1.429 -12.437 7.721 1.00 65.56 97 MET A C 1
ATOM 752 O O . MET A 1 97 ? -1.317 -13.632 7.468 1.00 65.56 97 MET A O 1
ATOM 756 N N . LEU A 1 98 ? -2.279 -11.669 7.039 1.00 62.28 98 LEU A N 1
ATOM 757 C CA . LEU A 1 98 ? -3.111 -12.202 5.955 1.00 62.28 98 LEU A CA 1
ATOM 758 C C . LEU A 1 98 ? -2.464 -12.121 4.577 1.00 62.28 98 LEU A C 1
ATOM 760 O O . LEU A 1 98 ? -2.948 -12.764 3.645 1.00 62.28 98 LEU A O 1
ATOM 764 N N . VAL A 1 99 ? -1.424 -11.304 4.439 1.00 59.09 99 VAL A N 1
ATOM 765 C CA . VAL A 1 99 ? -0.782 -11.048 3.149 1.00 59.09 99 VAL A CA 1
ATOM 766 C C . VAL A 1 99 ? 0.693 -11.464 3.147 1.00 59.09 99 VAL A C 1
ATOM 768 O O . VAL A 1 99 ? 1.201 -11.769 2.074 1.00 59.09 99 VAL A O 1
ATOM 771 N N . PHE A 1 100 ? 1.347 -11.555 4.311 1.00 61.91 100 PHE A N 1
ATOM 772 C CA . PHE A 1 100 ? 2.724 -12.040 4.486 1.00 61.91 100 PHE A CA 1
ATOM 773 C C . PHE A 1 100 ? 2.758 -13.350 5.274 1.00 61.91 100 PHE A C 1
ATOM 775 O O . PHE A 1 100 ? 3.609 -14.204 4.940 1.00 61.91 100 PHE A O 1
#